Protein AF-A0A7Y9I7N9-F1 (afdb_monomer_lite)

Structure (mmCIF, N/CA/C/O backbone):
data_AF-A0A7Y9I7N9-F1
#
_entry.id   AF-A0A7Y9I7N9-F1
#
loop_
_atom_site.group_PDB
_atom_site.id
_atom_site.type_symbol
_atom_site.label_atom_id
_atom_site.label_alt_id
_atom_site.label_comp_id
_atom_site.label_asym_id
_atom_site.label_entity_id
_atom_site.label_seq_id
_atom_site.pdbx_PDB_ins_code
_atom_site.Cartn_x
_atom_site.Cartn_y
_atom_site.Cartn_z
_atom_site.occupancy
_atom_site.B_iso_or_equiv
_atom_site.auth_seq_id
_atom_site.auth_comp_id
_atom_site.auth_asym_id
_atom_site.auth_atom_id
_atom_site.pdbx_PDB_model_num
ATOM 1 N N . MET A 1 1 ? -0.854 -22.306 23.193 1.00 39.19 1 MET A N 1
ATOM 2 C CA . MET A 1 1 ? -1.409 -22.275 21.822 1.00 39.19 1 MET A CA 1
ATOM 3 C C . MET A 1 1 ? -1.571 -20.810 21.444 1.00 39.19 1 MET A C 1
ATOM 5 O O . MET A 1 1 ? -2.448 -20.155 21.986 1.00 39.19 1 MET A O 1
ATOM 9 N N . ASN A 1 2 ? -0.659 -20.267 20.633 1.00 46.44 2 ASN A N 1
ATOM 10 C CA . ASN A 1 2 ? -0.564 -18.829 20.343 1.00 46.44 2 ASN A CA 1
ATOM 11 C C . ASN A 1 2 ? -1.611 -18.459 19.282 1.00 46.44 2 ASN A C 1
ATOM 13 O O . ASN A 1 2 ? -1.330 -18.455 18.087 1.00 46.44 2 ASN A O 1
ATOM 17 N N . GLY A 1 3 ? -2.857 -18.299 19.721 1.00 47.12 3 GLY A N 1
ATOM 18 C CA . GLY A 1 3 ? -4.010 -18.138 18.845 1.00 47.12 3 GLY A CA 1
ATOM 19 C C . GLY A 1 3 ? -4.068 -16.757 18.200 1.00 47.12 3 GLY A C 1
ATOM 20 O O . GLY A 1 3 ? -4.283 -15.774 18.899 1.00 47.12 3 GLY A O 1
ATOM 21 N N . ALA A 1 4 ? -3.949 -16.750 16.869 1.00 67.75 4 ALA A N 1
ATOM 22 C CA . ALA A 1 4 ? -4.511 -15.781 15.921 1.00 67.75 4 ALA A CA 1
ATOM 23 C C . ALA A 1 4 ? -3.769 -14.466 15.608 1.00 67.75 4 ALA A C 1
ATOM 25 O O . ALA A 1 4 ? -4.380 -13.590 15.004 1.00 67.75 4 ALA A O 1
ATOM 26 N N . SER A 1 5 ? -2.467 -14.321 15.884 1.00 85.00 5 SER A N 1
ATOM 27 C CA . SER A 1 5 ? -1.726 -13.184 15.311 1.00 85.00 5 SER A CA 1
ATOM 28 C C . SER A 1 5 ? -1.622 -13.360 13.794 1.00 85.00 5 SER A C 1
ATOM 30 O O . SER A 1 5 ? -0.985 -14.308 13.327 1.00 85.00 5 SER A O 1
ATOM 32 N N . TYR A 1 6 ? -2.251 -12.475 13.026 1.00 91.75 6 TYR A N 1
ATOM 33 C CA . TYR A 1 6 ? -2.165 -12.482 11.571 1.00 91.75 6 TYR A CA 1
ATOM 34 C C . TYR A 1 6 ? -0.974 -11.634 11.132 1.00 91.75 6 TYR A C 1
ATOM 36 O O . TYR A 1 6 ? -0.871 -10.463 11.483 1.00 91.75 6 TYR A O 1
ATOM 44 N N . GLU A 1 7 ? -0.058 -12.215 10.364 1.00 93.75 7 GLU A N 1
ATOM 45 C CA . GLU A 1 7 ? 1.112 -11.510 9.849 1.00 93.75 7 GLU A CA 1
ATOM 46 C C . GLU A 1 7 ? 1.297 -11.817 8.365 1.00 93.75 7 GLU A C 1
ATOM 48 O O . GLU A 1 7 ? 1.510 -12.962 7.970 1.00 93.75 7 GLU A O 1
ATOM 53 N N . ALA A 1 8 ? 1.255 -10.771 7.547 1.00 93.62 8 ALA A N 1
ATOM 54 C CA . ALA A 1 8 ? 1.624 -10.817 6.147 1.00 93.62 8 ALA A CA 1
ATOM 55 C C . ALA A 1 8 ? 2.995 -10.164 5.962 1.00 93.62 8 ALA A C 1
ATOM 57 O O . ALA A 1 8 ? 3.257 -9.057 6.441 1.00 93.62 8 ALA A O 1
ATOM 58 N N . ARG A 1 9 ? 3.881 -10.850 5.240 1.00 93.62 9 ARG A N 1
ATOM 59 C CA . ARG A 1 9 ? 5.243 -10.389 4.955 1.00 93.62 9 ARG A CA 1
ATOM 60 C C . ARG A 1 9 ? 5.415 -10.075 3.485 1.00 93.62 9 ARG A C 1
ATOM 62 O O . ARG A 1 9 ? 4.759 -10.663 2.626 1.00 93.62 9 ARG A O 1
ATOM 69 N N . HIS A 1 10 ? 6.351 -9.180 3.205 1.00 90.81 10 HIS A N 1
ATOM 70 C CA . HIS A 1 10 ? 6.773 -8.937 1.839 1.00 90.81 10 HIS A CA 1
ATOM 71 C C . HIS A 1 10 ? 7.502 -10.149 1.252 1.00 90.81 10 HIS A C 1
ATOM 73 O O . HIS A 1 10 ? 8.381 -10.734 1.890 1.00 90.81 10 HIS A O 1
ATOM 79 N N . GLY A 1 11 ? 7.173 -10.476 0.008 1.00 89.25 11 GLY A N 1
ATOM 80 C CA . GLY A 1 11 ? 7.768 -11.560 -0.759 1.00 89.25 11 GLY A CA 1
ATOM 81 C C . GLY A 1 11 ? 7.671 -11.324 -2.264 1.00 89.25 11 GLY A C 1
ATOM 82 O O . GLY A 1 11 ? 7.178 -10.297 -2.741 1.00 89.25 11 GLY A O 1
ATOM 83 N N . ILE A 1 12 ? 8.158 -12.297 -3.031 1.00 87.25 12 ILE A N 1
ATOM 84 C CA . ILE A 1 12 ? 8.042 -12.272 -4.488 1.00 87.25 12 ILE A CA 1
ATOM 85 C C . ILE A 1 12 ? 6.596 -12.578 -4.874 1.00 87.25 12 ILE A C 1
ATOM 87 O O . ILE A 1 12 ? 6.035 -13.597 -4.481 1.00 87.25 12 ILE A O 1
ATOM 91 N N . THR A 1 13 ? 6.010 -11.710 -5.696 1.00 86.94 13 THR A N 1
ATOM 92 C CA . THR A 1 13 ? 4.702 -11.950 -6.314 1.00 86.94 13 THR A CA 1
ATOM 93 C C . THR A 1 13 ? 4.872 -12.333 -7.789 1.00 86.94 13 THR A C 1
ATOM 95 O O . THR A 1 13 ? 5.841 -11.893 -8.416 1.00 86.94 13 THR A O 1
ATOM 98 N N . PRO A 1 14 ? 3.928 -13.083 -8.394 1.00 87.38 14 PRO A N 1
ATOM 99 C CA . PRO A 1 14 ? 3.968 -13.402 -9.826 1.00 87.38 14 PRO A CA 1
ATOM 100 C C . PRO A 1 14 ? 4.033 -12.152 -10.710 1.00 87.38 14 PRO A C 1
ATOM 102 O O . PRO A 1 14 ? 4.759 -12.124 -11.700 1.00 87.38 14 PRO A O 1
ATOM 105 N N . LYS A 1 15 ? 3.341 -11.079 -10.300 1.00 84.94 15 LYS A N 1
ATOM 106 C CA . LYS A 1 15 ? 3.426 -9.763 -10.945 1.00 84.94 15 LYS A CA 1
ATOM 107 C C . LYS A 1 15 ? 4.863 -9.245 -10.964 1.00 84.94 15 LYS A C 1
ATOM 109 O O . LYS A 1 15 ? 5.306 -8.742 -11.992 1.00 84.94 15 LYS A O 1
ATOM 114 N N . ASN A 1 16 ? 5.594 -9.377 -9.854 1.00 86.75 16 ASN A N 1
ATOM 115 C CA . ASN A 1 16 ? 6.973 -8.908 -9.790 1.00 86.75 16 ASN A CA 1
ATOM 116 C C . ASN A 1 16 ? 7.889 -9.688 -10.727 1.00 86.75 16 ASN A C 1
ATOM 118 O O . ASN A 1 16 ? 8.668 -9.079 -11.455 1.00 86.75 16 ASN A O 1
ATOM 122 N N . VAL A 1 17 ? 7.750 -11.015 -10.750 1.00 89.75 17 VAL A N 1
ATOM 123 C CA . VAL A 1 17 ? 8.504 -11.876 -11.669 1.00 89.75 17 VAL A CA 1
ATOM 124 C C . VAL A 1 17 ? 8.213 -11.491 -13.116 1.00 89.75 17 VAL A C 1
ATOM 126 O O . VAL A 1 17 ? 9.144 -11.282 -13.887 1.00 89.75 17 VAL A O 1
ATOM 129 N N . LEU A 1 18 ? 6.937 -11.323 -13.470 1.00 91.38 18 LEU A N 1
ATOM 130 C CA . LEU A 1 18 ? 6.527 -10.961 -14.824 1.00 91.38 18 LEU A CA 1
ATOM 131 C C . LEU A 1 18 ? 7.137 -9.628 -15.274 1.00 91.38 18 LEU A C 1
ATOM 133 O O . LEU A 1 18 ? 7.692 -9.553 -16.366 1.00 91.38 18 LEU A O 1
ATOM 137 N N . VAL A 1 19 ? 7.077 -8.586 -14.438 1.00 87.94 19 VAL A N 1
ATOM 138 C CA . VAL A 1 19 ? 7.648 -7.272 -14.784 1.00 87.94 19 VAL A CA 1
ATOM 139 C C . VAL A 1 19 ? 9.167 -7.348 -14.944 1.00 87.94 19 VAL A C 1
ATOM 141 O O . VAL A 1 19 ? 9.702 -6.751 -15.875 1.00 87.94 19 VAL A O 1
ATOM 144 N N . ILE A 1 20 ? 9.862 -8.107 -14.090 1.00 90.88 20 ILE A N 1
ATOM 145 C CA . ILE A 1 20 ? 11.313 -8.308 -14.207 1.00 90.88 20 ILE A CA 1
ATOM 146 C C . ILE A 1 20 ? 11.649 -9.030 -15.516 1.00 90.88 20 ILE A C 1
ATOM 148 O O . ILE A 1 20 ? 12.516 -8.570 -16.254 1.00 90.88 20 ILE A O 1
ATOM 152 N N . VAL A 1 21 ? 10.944 -10.117 -15.841 1.00 94.44 21 VAL A N 1
ATOM 153 C CA . VAL A 1 21 ? 11.162 -10.883 -17.079 1.00 94.44 21 VAL A CA 1
ATOM 154 C C . VAL A 1 21 ? 10.912 -10.019 -18.316 1.00 94.44 21 VAL A C 1
ATOM 156 O O . VAL A 1 21 ? 11.744 -10.000 -19.221 1.00 94.44 21 VAL A O 1
ATOM 159 N N . ILE A 1 22 ? 9.812 -9.259 -18.342 1.00 93.69 22 ILE A N 1
ATOM 160 C CA . ILE A 1 22 ? 9.508 -8.331 -19.440 1.00 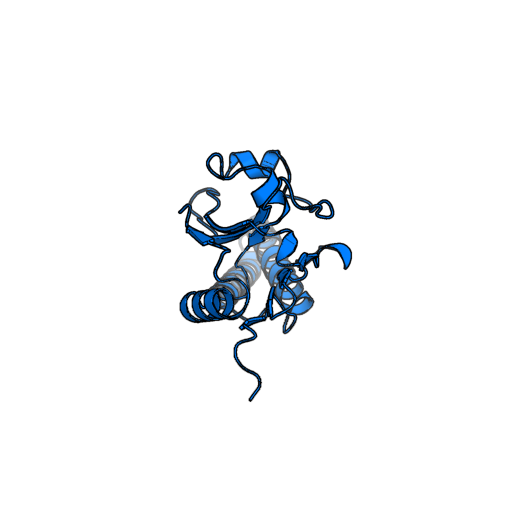93.69 22 ILE A CA 1
ATOM 161 C C . ILE A 1 22 ? 10.606 -7.269 -19.561 1.00 93.69 22 ILE A C 1
ATOM 163 O O . ILE A 1 22 ? 11.103 -7.027 -20.659 1.00 93.69 22 ILE A O 1
ATOM 167 N N . GLY A 1 23 ? 11.021 -6.664 -18.444 1.00 92.69 23 GLY A N 1
ATOM 168 C CA . GLY A 1 23 ? 12.085 -5.661 -18.426 1.00 92.69 23 GLY A CA 1
ATOM 169 C C . GLY A 1 23 ? 13.402 -6.199 -18.988 1.00 92.69 23 GLY A C 1
ATOM 170 O O . GLY A 1 23 ? 14.002 -5.563 -19.851 1.00 92.69 23 GLY A O 1
ATOM 171 N N . LEU A 1 24 ? 13.812 -7.400 -18.574 1.00 94.19 24 LEU A N 1
ATOM 172 C CA . LEU A 1 24 ? 15.003 -8.071 -19.106 1.00 94.19 24 LEU A CA 1
ATOM 173 C C . LEU A 1 24 ? 14.875 -8.377 -20.605 1.00 94.19 24 LEU A C 1
ATOM 175 O O . LEU A 1 24 ? 15.840 -8.193 -21.345 1.00 94.19 24 LEU A O 1
ATOM 179 N N . GLY A 1 25 ? 13.688 -8.780 -21.067 1.00 95.50 25 GLY A N 1
ATOM 180 C CA . GLY A 1 25 ? 13.409 -8.990 -22.489 1.00 95.50 25 GLY A CA 1
ATOM 181 C C . GLY A 1 25 ? 13.589 -7.718 -23.321 1.00 95.50 25 GLY A C 1
ATOM 182 O O . GLY A 1 25 ? 14.251 -7.749 -24.356 1.00 95.50 25 GLY A O 1
ATOM 183 N N . PHE A 1 26 ? 13.074 -6.579 -22.847 1.00 95.19 26 PHE A N 1
ATOM 184 C CA . PHE A 1 26 ? 13.268 -5.286 -23.515 1.00 95.19 26 PHE A CA 1
ATOM 185 C C . PHE A 1 26 ? 14.720 -4.806 -23.483 1.00 95.19 26 PHE A C 1
ATOM 187 O O . PHE A 1 26 ? 15.182 -4.214 -24.456 1.00 95.19 26 PHE A O 1
ATOM 194 N N . VAL A 1 27 ? 15.457 -5.078 -22.404 1.00 94.56 27 VAL A N 1
ATOM 195 C CA . VAL A 1 27 ? 16.895 -4.784 -22.343 1.00 94.56 27 VAL A CA 1
ATOM 196 C C . VAL A 1 27 ? 17.656 -5.623 -23.372 1.00 94.56 27 VAL A C 1
ATOM 198 O O . VAL A 1 27 ? 18.449 -5.067 -24.126 1.00 94.56 27 VAL A O 1
ATOM 201 N N . ALA A 1 28 ? 17.379 -6.926 -23.470 1.00 95.56 28 ALA A N 1
ATOM 202 C CA . ALA A 1 28 ? 18.000 -7.801 -24.466 1.00 95.56 28 ALA A CA 1
ATOM 203 C C . ALA A 1 28 ? 17.667 -7.369 -25.905 1.00 95.56 28 ALA A C 1
ATOM 205 O O . ALA A 1 28 ? 18.556 -7.307 -26.755 1.00 95.56 28 ALA A O 1
ATOM 206 N N . LEU A 1 29 ? 16.407 -7.000 -26.165 1.00 95.06 29 LEU A N 1
ATOM 207 C CA . LEU A 1 29 ? 15.984 -6.432 -27.446 1.00 95.06 29 LEU A CA 1
ATOM 208 C C . LEU A 1 29 ? 16.717 -5.120 -27.750 1.00 95.06 29 LEU A C 1
ATOM 210 O O . LEU A 1 29 ? 17.166 -4.914 -28.874 1.00 95.06 29 LEU A O 1
ATOM 214 N N . GLY A 1 30 ? 16.865 -4.248 -26.752 1.00 94.62 30 GLY A N 1
ATOM 215 C CA . GLY A 1 30 ? 17.619 -3.008 -26.879 1.00 94.62 30 GLY A CA 1
ATOM 216 C C . GLY A 1 30 ? 19.082 -3.263 -27.242 1.00 94.62 30 GLY A C 1
ATOM 217 O O . GLY A 1 30 ? 19.583 -2.654 -28.179 1.00 94.62 30 GLY A O 1
ATOM 218 N N . VAL A 1 31 ? 19.746 -4.215 -26.580 1.00 95.75 31 VAL A N 1
ATOM 219 C CA . VAL A 1 31 ? 21.129 -4.610 -26.909 1.00 95.75 31 VAL A CA 1
ATOM 220 C C . VAL A 1 31 ? 21.228 -5.136 -28.341 1.00 95.75 31 VAL A C 1
ATOM 222 O O . VAL A 1 31 ? 22.145 -4.771 -29.065 1.00 95.75 31 VAL A O 1
ATOM 225 N N . TRP A 1 32 ? 20.264 -5.938 -28.790 1.00 96.56 32 TRP A N 1
ATOM 226 C CA . TRP A 1 32 ? 20.230 -6.422 -30.171 1.00 96.56 32 TRP A CA 1
ATOM 227 C C . TRP A 1 32 ? 19.986 -5.305 -31.204 1.00 96.56 32 TRP A C 1
ATOM 229 O O . TRP A 1 32 ? 20.463 -5.381 -32.336 1.00 96.56 32 TRP A O 1
ATOM 239 N N . LEU A 1 33 ? 19.262 -4.249 -30.825 1.00 95.69 33 LEU A N 1
ATOM 240 C CA . LEU A 1 33 ? 18.987 -3.094 -31.683 1.00 95.69 33 LEU A CA 1
ATOM 241 C C . LEU A 1 33 ? 20.142 -2.090 -31.766 1.00 95.69 33 LEU A C 1
ATOM 243 O O . LEU A 1 33 ? 20.048 -1.176 -32.585 1.00 95.69 33 LEU A O 1
ATOM 247 N N . LEU A 1 34 ? 21.205 -2.232 -30.967 1.00 95.31 34 LEU A N 1
ATOM 248 C CA . LEU A 1 34 ? 22.255 -1.214 -30.842 1.00 95.31 34 LEU A CA 1
ATOM 249 C C . LEU A 1 34 ? 22.893 -0.856 -32.195 1.00 95.31 34 LEU A C 1
ATOM 251 O O . LEU A 1 34 ? 23.047 0.323 -32.504 1.00 95.31 34 LEU A O 1
ATOM 255 N N . ASP A 1 35 ? 23.157 -1.868 -33.026 1.00 94.19 35 ASP A N 1
ATOM 256 C CA . ASP A 1 35 ? 23.790 -1.704 -34.343 1.00 94.19 35 ASP A CA 1
ATOM 257 C C . ASP A 1 35 ? 22.820 -1.209 -35.429 1.00 94.19 35 ASP A C 1
ATOM 259 O O . ASP A 1 35 ? 23.243 -0.708 -36.469 1.00 94.19 35 ASP A O 1
ATOM 263 N N . ARG A 1 36 ? 21.504 -1.360 -35.219 1.00 95.25 36 ARG A N 1
ATOM 264 C CA . ARG A 1 36 ? 20.468 -1.031 -36.219 1.00 95.25 36 ARG A CA 1
ATOM 265 C C . ARG A 1 36 ? 19.832 0.328 -35.971 1.00 95.25 36 ARG A C 1
ATOM 267 O O . ARG A 1 36 ? 19.559 1.072 -36.907 1.00 95.25 36 ARG A O 1
ATOM 274 N N . ASN A 1 37 ? 19.531 0.620 -34.710 1.00 96.38 37 ASN A N 1
ATOM 275 C CA . ASN A 1 37 ? 18.913 1.862 -34.276 1.00 96.38 37 ASN A CA 1
ATOM 276 C C . ASN A 1 37 ? 19.358 2.186 -32.836 1.00 96.38 37 ASN A C 1
ATOM 278 O O . ASN A 1 37 ? 18.658 1.839 -31.875 1.00 96.38 37 ASN A O 1
ATOM 282 N N . PRO A 1 38 ? 20.506 2.868 -32.670 1.00 95.62 38 PRO A N 1
ATOM 283 C CA . PRO A 1 38 ? 21.104 3.096 -31.357 1.00 95.62 38 PRO A CA 1
ATOM 284 C C . PRO A 1 38 ? 20.232 3.971 -30.449 1.00 95.62 38 PRO A C 1
ATOM 286 O O . PRO A 1 38 ? 20.239 3.792 -29.235 1.00 95.62 38 PRO A O 1
ATOM 289 N N . ILE A 1 39 ? 19.432 4.885 -31.010 1.00 96.81 39 ILE A N 1
ATOM 290 C CA . ILE A 1 39 ? 18.560 5.767 -30.221 1.00 96.81 39 ILE A CA 1
ATOM 291 C C . ILE A 1 39 ? 17.464 4.949 -29.528 1.00 96.81 39 ILE A C 1
ATOM 293 O O . ILE A 1 39 ? 17.289 5.047 -28.313 1.00 96.81 39 ILE A O 1
ATOM 297 N N . VAL A 1 40 ? 16.751 4.107 -30.285 1.00 94.75 40 VAL A N 1
ATOM 298 C CA . VAL A 1 40 ? 15.690 3.243 -29.736 1.00 94.75 40 VAL A CA 1
ATOM 299 C C . VAL A 1 40 ? 16.274 2.212 -28.771 1.00 94.75 40 VAL A C 1
ATOM 301 O O . VAL A 1 40 ? 15.680 1.943 -27.724 1.00 94.75 40 VAL A O 1
ATOM 304 N N . ALA A 1 41 ? 17.450 1.672 -29.092 1.00 95.12 41 ALA A N 1
ATOM 305 C CA . ALA A 1 41 ? 18.179 0.748 -28.236 1.00 95.12 41 ALA A CA 1
ATOM 306 C C . ALA A 1 41 ? 18.500 1.363 -26.867 1.00 95.12 41 ALA A C 1
ATOM 308 O O . ALA A 1 41 ? 18.104 0.817 -25.836 1.00 95.12 41 ALA A O 1
ATOM 309 N N . ILE A 1 42 ? 19.149 2.531 -26.851 1.00 96.38 42 ILE A N 1
ATOM 310 C CA . ILE A 1 42 ? 19.528 3.235 -25.621 1.00 96.38 42 ILE A CA 1
ATOM 311 C C . ILE A 1 42 ? 18.283 3.618 -24.818 1.00 96.38 42 ILE A C 1
ATOM 313 O O . ILE A 1 42 ? 18.239 3.364 -23.616 1.00 96.38 42 ILE A O 1
ATOM 317 N N . ALA A 1 43 ? 17.249 4.166 -25.465 1.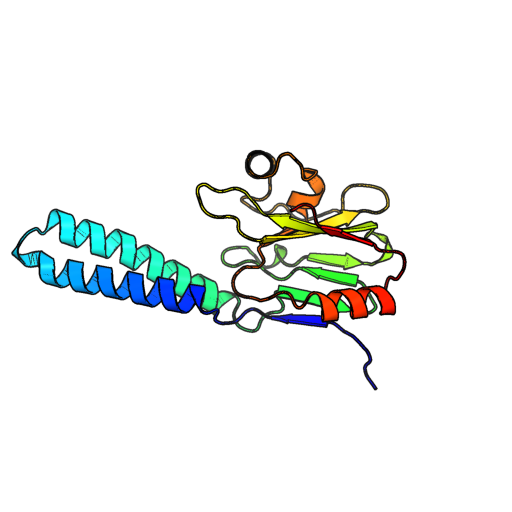00 95.44 43 ALA A N 1
ATOM 318 C CA . ALA A 1 43 ? 16.001 4.517 -24.790 1.00 95.44 43 ALA A CA 1
ATOM 319 C C . ALA A 1 43 ? 15.353 3.297 -24.114 1.00 95.44 43 ALA A C 1
ATOM 321 O O . ALA A 1 43 ? 14.937 3.380 -22.958 1.00 95.44 43 ALA A O 1
ATOM 322 N N . SER A 1 44 ? 15.327 2.151 -24.802 1.00 93.31 44 SER A N 1
ATOM 323 C CA . SER A 1 44 ? 14.768 0.906 -24.267 1.00 93.31 44 SER A CA 1
ATOM 324 C C . SER A 1 44 ? 15.588 0.377 -23.090 1.00 93.31 44 SER A C 1
ATOM 326 O O . SER A 1 44 ? 15.029 0.077 -22.037 1.00 93.31 44 SER A O 1
ATOM 328 N N . ILE A 1 45 ? 16.916 0.309 -23.229 1.00 94.44 45 ILE A N 1
ATOM 329 C CA . ILE A 1 45 ? 17.807 -0.177 -22.168 1.00 94.44 45 ILE A CA 1
ATOM 330 C C . ILE A 1 45 ? 17.694 0.710 -20.929 1.00 94.44 45 ILE A C 1
ATOM 332 O O . ILE A 1 45 ? 17.525 0.195 -19.826 1.00 94.44 45 ILE A O 1
ATOM 336 N N . LEU A 1 46 ? 17.758 2.033 -21.098 1.00 96.19 46 LEU A N 1
ATOM 337 C CA . LEU A 1 46 ? 17.698 2.961 -19.974 1.00 96.19 46 LEU A CA 1
ATOM 338 C C . LEU A 1 46 ? 16.342 2.899 -19.279 1.00 96.19 46 LEU A C 1
ATOM 340 O O . LEU A 1 46 ? 16.299 2.752 -18.062 1.00 96.19 46 LEU A O 1
ATOM 344 N N . PHE A 1 47 ? 15.242 2.964 -20.030 1.00 94.25 47 PHE A N 1
ATOM 345 C CA . PHE A 1 47 ? 13.908 2.969 -19.441 1.00 94.25 47 PHE A CA 1
ATOM 346 C C . PHE A 1 47 ? 13.582 1.632 -18.763 1.00 94.25 47 PHE A C 1
ATOM 348 O O . PHE A 1 47 ? 13.349 1.583 -17.554 1.00 94.25 47 PHE A O 1
ATOM 355 N N . PHE A 1 48 ? 13.622 0.525 -19.510 1.00 94.06 48 PHE A N 1
ATOM 356 C CA . PHE A 1 48 ? 13.236 -0.784 -18.979 1.00 94.06 48 PHE A CA 1
ATOM 357 C C . PHE A 1 48 ? 14.263 -1.336 -17.987 1.00 94.06 48 PHE A C 1
ATOM 359 O O . PHE A 1 48 ? 13.874 -1.935 -16.983 1.00 94.06 48 PHE A O 1
ATOM 366 N N . GLY A 1 49 ? 15.555 -1.081 -18.210 1.00 92.56 49 GLY A N 1
ATOM 367 C CA . GLY A 1 49 ? 16.619 -1.449 -17.280 1.00 92.56 49 GLY A CA 1
ATOM 368 C C . GLY A 1 49 ? 16.502 -0.706 -15.951 1.00 92.56 49 GLY A C 1
ATOM 369 O O . GLY A 1 49 ? 16.500 -1.346 -14.899 1.00 92.56 49 GLY A O 1
ATOM 370 N N . ALA A 1 50 ? 16.313 0.620 -15.968 1.00 93.19 50 ALA A N 1
ATOM 371 C CA . ALA A 1 50 ? 16.130 1.394 -14.738 1.00 93.19 50 ALA A CA 1
ATOM 372 C C . ALA A 1 50 ? 14.866 0.973 -13.973 1.00 93.19 50 ALA A C 1
ATOM 374 O O . ALA A 1 50 ? 14.905 0.844 -12.744 1.00 93.19 50 ALA A O 1
ATOM 375 N N . CYS A 1 51 ? 13.759 0.708 -14.676 1.00 90.94 51 CYS A N 1
ATOM 376 C CA . CYS A 1 51 ? 12.533 0.193 -14.066 1.00 90.94 51 CYS A CA 1
ATOM 377 C C . CYS A 1 51 ? 12.746 -1.180 -13.410 1.00 90.94 51 CYS A C 1
ATOM 379 O O . CYS A 1 51 ? 12.373 -1.360 -12.247 1.00 90.94 51 CYS A O 1
ATOM 381 N N . ALA A 1 52 ? 13.376 -2.129 -14.111 1.00 90.31 52 ALA A N 1
ATOM 382 C CA . ALA A 1 52 ? 13.653 -3.463 -13.582 1.00 90.31 52 ALA A CA 1
ATOM 383 C C . ALA A 1 52 ? 14.575 -3.405 -12.355 1.00 90.31 52 ALA A C 1
ATOM 385 O O . ALA A 1 52 ? 14.262 -3.998 -11.322 1.00 90.31 52 ALA A O 1
ATOM 386 N N . VAL A 1 53 ? 15.661 -2.628 -12.423 1.00 92.38 53 VAL A N 1
ATOM 387 C CA . VAL A 1 53 ? 16.600 -2.445 -11.305 1.00 92.38 53 VAL A CA 1
ATOM 388 C C . VAL A 1 53 ? 15.899 -1.828 -10.098 1.00 92.38 53 VAL A C 1
ATOM 390 O O . VAL A 1 53 ? 16.005 -2.353 -8.991 1.00 92.38 53 VAL A O 1
ATOM 393 N N . THR A 1 54 ? 15.124 -0.762 -10.300 1.00 90.06 54 THR A N 1
ATOM 394 C CA . THR A 1 54 ? 14.383 -0.095 -9.219 1.00 90.06 54 THR A CA 1
ATOM 395 C C . THR A 1 54 ? 13.400 -1.054 -8.548 1.00 90.06 54 THR A C 1
ATOM 397 O O . THR A 1 54 ? 13.262 -1.050 -7.325 1.00 90.06 54 THR A O 1
ATOM 400 N N . MET A 1 55 ? 12.741 -1.912 -9.326 1.00 88.62 55 MET A N 1
ATOM 401 C CA . MET A 1 55 ? 11.798 -2.906 -8.821 1.00 88.62 55 MET A CA 1
ATOM 402 C C . MET A 1 55 ? 12.472 -4.065 -8.072 1.00 88.62 55 MET A C 1
ATOM 404 O O . MET A 1 55 ? 11.954 -4.527 -7.052 1.00 88.62 55 MET A O 1
ATOM 408 N N . ILE A 1 56 ? 13.641 -4.514 -8.533 1.00 90.44 56 ILE A N 1
ATOM 409 C CA . ILE A 1 56 ? 14.461 -5.501 -7.817 1.00 90.44 56 ILE A CA 1
ATOM 410 C C . ILE A 1 56 ? 14.909 -4.914 -6.478 1.00 90.44 56 ILE A C 1
ATOM 412 O O . ILE A 1 56 ? 14.675 -5.516 -5.430 1.00 90.44 56 ILE A O 1
ATOM 416 N N . ILE A 1 57 ? 15.481 -3.707 -6.498 1.00 91.31 57 ILE A N 1
ATOM 417 C CA . ILE A 1 57 ? 15.951 -3.010 -5.297 1.00 91.31 57 ILE A CA 1
ATOM 418 C C . ILE A 1 57 ? 14.800 -2.809 -4.304 1.00 91.31 57 ILE A C 1
ATOM 420 O O . ILE A 1 57 ? 14.956 -3.098 -3.115 1.00 91.31 57 ILE A O 1
ATOM 424 N N . SER A 1 58 ? 13.632 -2.358 -4.773 1.00 87.88 58 SER A N 1
ATOM 425 C CA . SER A 1 58 ? 12.465 -2.143 -3.913 1.00 87.88 58 SER A CA 1
ATOM 426 C C . SER A 1 58 ? 12.013 -3.432 -3.231 1.00 87.88 58 SER A C 1
ATOM 428 O O . SER A 1 58 ? 11.791 -3.422 -2.021 1.00 87.88 58 SER A O 1
ATOM 430 N N . THR A 1 59 ? 11.963 -4.541 -3.975 1.00 87.62 59 THR A N 1
ATOM 431 C CA . THR A 1 59 ? 11.574 -5.864 -3.469 1.00 87.62 59 THR A CA 1
ATOM 432 C C . THR A 1 59 ? 12.568 -6.366 -2.424 1.00 87.62 59 THR A C 1
ATOM 434 O O . THR A 1 59 ? 12.164 -6.772 -1.336 1.00 87.62 59 THR A O 1
ATOM 437 N N . VAL A 1 60 ? 13.871 -6.286 -2.709 1.00 89.62 60 VAL A N 1
ATOM 438 C CA . VAL A 1 60 ? 14.931 -6.744 -1.797 1.00 89.62 60 VAL A CA 1
ATOM 439 C C . VAL A 1 60 ? 14.943 -5.934 -0.495 1.00 89.62 60 VAL A C 1
ATOM 441 O O . VAL A 1 60 ? 15.074 -6.506 0.584 1.00 89.62 60 VAL A O 1
ATOM 444 N N . MET A 1 61 ? 14.733 -4.615 -0.553 1.00 88.06 61 MET A N 1
ATOM 445 C CA . MET A 1 61 ? 14.760 -3.747 0.635 1.00 88.06 61 MET A CA 1
ATOM 446 C C . MET A 1 61 ? 13.696 -4.064 1.694 1.00 88.06 61 MET A C 1
ATOM 448 O O . MET A 1 61 ? 13.882 -3.737 2.879 1.00 88.06 61 MET A O 1
ATOM 452 N N . VAL A 1 62 ? 12.561 -4.626 1.278 1.00 89.75 62 VAL A N 1
ATOM 453 C CA . VAL A 1 62 ? 11.450 -4.977 2.174 1.00 89.75 62 VAL A CA 1
ATOM 454 C C . VAL A 1 62 ? 11.265 -6.482 2.328 1.00 89.75 62 VAL A C 1
ATOM 456 O O . VAL A 1 62 ? 10.456 -6.885 3.154 1.00 89.75 62 VAL A O 1
ATOM 459 N N . TRP A 1 63 ? 12.029 -7.307 1.608 1.00 90.50 63 TRP A N 1
ATOM 460 C CA . TRP A 1 63 ? 11.886 -8.762 1.617 1.00 90.50 63 TRP A CA 1
ATOM 461 C C . TRP A 1 63 ? 11.853 -9.332 3.037 1.00 90.50 63 TRP A C 1
ATOM 463 O O . TRP A 1 63 ? 12.725 -9.049 3.860 1.00 90.50 63 TRP A O 1
ATOM 473 N N . GLY A 1 64 ? 10.842 -10.158 3.321 1.00 87.38 64 GLY A N 1
ATOM 474 C CA . GLY A 1 64 ? 10.708 -10.882 4.584 1.00 87.38 64 GLY A CA 1
ATOM 475 C C . GLY A 1 64 ? 10.332 -10.005 5.778 1.00 87.38 64 GLY A C 1
ATOM 476 O O . GLY A 1 64 ? 10.109 -10.538 6.867 1.00 87.38 64 GLY A O 1
ATOM 477 N N . LYS A 1 65 ? 10.231 -8.683 5.590 1.00 90.19 65 LYS A N 1
ATOM 478 C CA . LYS A 1 65 ? 9.755 -7.748 6.610 1.00 90.19 65 LYS A CA 1
ATOM 479 C C . LYS A 1 65 ? 8.227 -7.801 6.687 1.00 90.19 65 LYS A C 1
ATOM 481 O O . LYS A 1 65 ? 7.582 -8.044 5.660 1.00 90.19 65 LYS A O 1
ATOM 486 N N . PRO A 1 66 ? 7.642 -7.577 7.875 1.00 91.81 66 PRO A N 1
ATOM 487 C CA . PRO A 1 66 ? 6.195 -7.510 8.019 1.00 91.81 66 PRO A CA 1
ATOM 488 C C . PRO A 1 66 ? 5.658 -6.352 7.177 1.00 91.81 66 PRO A C 1
ATOM 490 O O . PRO A 1 66 ? 6.136 -5.223 7.289 1.00 91.81 66 PRO A O 1
ATOM 493 N N . ALA A 1 67 ? 4.691 -6.660 6.318 1.00 93.00 67 ALA A N 1
ATOM 494 C CA . ALA A 1 67 ? 3.915 -5.694 5.551 1.00 93.00 67 ALA A CA 1
ATOM 495 C C . ALA A 1 67 ? 2.663 -5.273 6.331 1.00 93.00 67 ALA A C 1
ATOM 497 O O . ALA A 1 67 ? 2.294 -4.100 6.350 1.00 93.00 67 ALA A O 1
ATOM 498 N N . LEU A 1 68 ? 2.053 -6.238 7.017 1.00 95.19 68 LEU A N 1
ATOM 499 C CA . LEU A 1 68 ? 0.929 -6.055 7.917 1.00 95.19 68 LEU A CA 1
ATOM 500 C C . LEU A 1 68 ? 1.050 -7.077 9.040 1.00 95.19 68 LEU A C 1
ATOM 502 O O . LEU A 1 68 ? 1.227 -8.264 8.774 1.00 95.19 68 LEU A O 1
ATOM 506 N N . ARG A 1 69 ? 0.921 -6.637 10.285 1.00 95.06 69 ARG A N 1
ATOM 507 C CA . ARG A 1 69 ? 0.757 -7.535 11.425 1.00 95.06 69 ARG A CA 1
ATOM 508 C C . ARG A 1 69 ? -0.411 -7.064 12.273 1.00 95.06 69 ARG A C 1
ATOM 510 O O . ARG A 1 69 ? -0.533 -5.880 12.549 1.00 95.06 69 ARG A O 1
ATOM 517 N N . VAL A 1 70 ? -1.254 -8.002 12.659 1.00 95.31 70 VAL A N 1
ATOM 518 C CA . VAL A 1 70 ? -2.452 -7.811 13.463 1.00 95.31 70 VAL A CA 1
ATOM 519 C C . VAL A 1 70 ? -2.327 -8.748 14.651 1.00 95.31 70 VAL A C 1
ATOM 521 O O . VAL A 1 70 ? -2.262 -9.967 14.485 1.00 95.31 70 VAL A O 1
ATOM 524 N N . ASP A 1 71 ? -2.224 -8.180 15.844 1.00 94.19 71 ASP A N 1
ATOM 525 C CA . ASP A 1 71 ? -2.077 -8.936 17.082 1.00 94.19 71 ASP A CA 1
ATOM 526 C C . ASP A 1 71 ? -2.935 -8.346 18.204 1.00 94.19 71 ASP A C 1
ATOM 528 O O . ASP A 1 71 ? -3.733 -7.441 17.980 1.00 94.19 71 ASP A O 1
ATOM 532 N N . ALA A 1 72 ? -2.799 -8.878 19.419 1.00 92.88 72 ALA A N 1
ATOM 533 C CA . ALA A 1 72 ? -3.602 -8.460 20.564 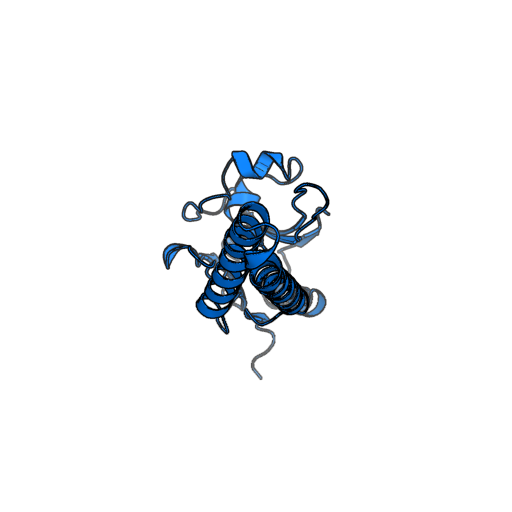1.00 92.88 72 ALA A CA 1
ATOM 534 C C . ALA A 1 72 ? -3.442 -6.974 20.937 1.00 92.88 72 ALA A C 1
ATOM 536 O O . ALA A 1 72 ? -4.326 -6.424 21.586 1.00 92.88 72 ALA A O 1
ATOM 537 N N . ASN A 1 73 ? -2.344 -6.318 20.545 1.00 93.50 73 ASN A N 1
ATOM 538 C CA . ASN A 1 73 ? -2.095 -4.924 20.909 1.00 93.50 73 ASN A CA 1
ATOM 539 C C . ASN A 1 73 ? -2.617 -3.944 19.852 1.00 93.50 73 ASN A C 1
ATOM 541 O O . ASN A 1 73 ? -2.954 -2.808 20.187 1.00 93.50 73 ASN A O 1
ATOM 545 N N . GLY A 1 74 ? -2.657 -4.352 18.583 1.00 94.06 74 GLY A N 1
ATOM 546 C CA . GLY A 1 74 ? -3.089 -3.479 17.500 1.00 94.06 74 GLY A CA 1
ATOM 547 C C . GLY A 1 74 ? -2.674 -3.953 16.114 1.00 94.06 74 GLY A C 1
ATOM 548 O O . GLY A 1 74 ? -2.450 -5.141 15.857 1.00 94.06 74 GLY A O 1
ATOM 549 N N . VAL A 1 75 ? -2.544 -2.977 15.219 1.00 96.12 75 VAL A N 1
ATOM 550 C CA . VAL A 1 75 ? -2.138 -3.166 13.828 1.00 96.12 75 VAL A CA 1
ATOM 551 C C . VAL A 1 75 ? -0.793 -2.492 13.583 1.00 96.12 75 VAL A C 1
ATOM 553 O O . VAL A 1 75 ? -0.625 -1.290 13.774 1.00 96.12 75 VAL A O 1
ATOM 556 N N . LEU A 1 76 ? 0.173 -3.264 13.099 1.00 95.38 76 LEU A N 1
ATOM 557 C CA . LEU A 1 76 ? 1.436 -2.776 12.568 1.00 95.38 76 LEU A CA 1
ATOM 558 C C . LEU A 1 76 ? 1.363 -2.730 11.040 1.00 95.38 76 LEU A C 1
ATOM 560 O O . LEU A 1 76 ? 1.346 -3.764 10.369 1.00 95.38 76 LEU A O 1
ATOM 564 N N . LEU A 1 77 ? 1.391 -1.521 10.495 1.00 93.31 77 LEU A N 1
ATOM 565 C CA . LEU A 1 77 ? 1.621 -1.253 9.084 1.00 93.31 77 LEU A CA 1
ATOM 566 C C . LEU A 1 77 ? 3.123 -1.227 8.811 1.00 93.31 77 LEU A C 1
ATOM 568 O O . LEU A 1 77 ? 3.875 -0.426 9.373 1.00 93.31 77 LEU A O 1
ATOM 572 N N . GLY A 1 78 ? 3.546 -2.119 7.924 1.00 89.94 78 GLY A N 1
ATOM 573 C CA . GLY A 1 78 ? 4.935 -2.341 7.569 1.00 89.94 78 GLY A CA 1
ATOM 574 C C . GLY A 1 78 ? 5.608 -1.173 6.858 1.00 89.94 78 GLY A C 1
ATOM 575 O O . GLY A 1 78 ? 4.981 -0.228 6.364 1.00 89.94 78 GLY A O 1
ATOM 576 N N . ARG A 1 79 ? 6.935 -1.280 6.784 1.00 87.12 79 ARG A N 1
ATOM 577 C CA . ARG A 1 79 ? 7.806 -0.304 6.128 1.00 87.12 79 ARG A CA 1
ATOM 578 C C . ARG A 1 79 ? 7.634 -0.345 4.610 1.00 87.12 79 ARG A C 1
ATOM 580 O O . ARG A 1 79 ? 7.684 -1.414 4.010 1.00 87.12 79 ARG A O 1
ATOM 587 N N . LEU A 1 80 ? 7.566 0.826 3.981 1.00 84.56 80 LEU A N 1
ATOM 588 C CA . LEU A 1 80 ? 7.544 0.950 2.523 1.00 84.56 80 LEU A CA 1
ATOM 589 C C . LEU A 1 80 ? 8.965 1.014 1.949 1.00 84.56 80 LEU A C 1
ATOM 591 O O . LEU A 1 80 ? 9.874 1.597 2.544 1.00 84.56 80 LEU A O 1
ATOM 595 N N . ALA A 1 81 ? 9.166 0.435 0.763 1.00 82.56 81 ALA A N 1
ATOM 596 C CA . ALA A 1 81 ? 10.426 0.580 0.040 1.00 82.56 81 ALA A CA 1
ATOM 597 C C . ALA A 1 81 ? 10.694 2.060 -0.285 1.00 82.56 81 ALA A C 1
ATOM 599 O O . ALA A 1 81 ? 9.760 2.832 -0.517 1.00 82.56 81 ALA A O 1
ATOM 600 N N . PHE A 1 82 ? 11.971 2.456 -0.276 1.00 83.44 82 PHE A N 1
ATOM 601 C CA . PHE A 1 82 ? 12.433 3.844 -0.458 1.00 83.44 82 PHE A CA 1
ATOM 602 C C . PHE A 1 82 ? 11.896 4.862 0.561 1.00 83.44 82 PHE A C 1
ATOM 604 O O . PHE A 1 82 ? 12.164 6.054 0.432 1.00 83.44 82 PHE A O 1
ATOM 611 N N . HIS A 1 83 ? 11.179 4.407 1.589 1.00 79.88 83 HIS A N 1
ATOM 612 C CA . HIS A 1 83 ? 10.782 5.234 2.715 1.00 79.88 83 HIS A CA 1
ATOM 613 C C . HIS A 1 83 ? 11.655 4.904 3.929 1.00 79.88 83 HIS A C 1
ATOM 615 O O . HIS A 1 83 ? 12.099 3.767 4.120 1.00 79.88 83 HIS A O 1
ATOM 621 N N . GLY A 1 84 ? 11.926 5.920 4.751 1.00 74.62 84 GLY A N 1
ATOM 622 C CA . GLY A 1 84 ? 12.739 5.770 5.955 1.00 74.62 84 GLY A CA 1
ATOM 623 C C . GLY A 1 84 ? 12.116 4.822 6.994 1.00 74.62 84 GLY A C 1
ATOM 624 O O . GLY A 1 84 ? 10.973 4.375 6.835 1.00 74.62 84 GLY A O 1
ATOM 625 N N . PRO A 1 85 ? 12.835 4.531 8.095 1.00 72.31 85 PRO A N 1
ATOM 626 C CA . PRO A 1 85 ? 12.336 3.700 9.198 1.00 72.31 85 PRO A CA 1
ATOM 627 C C . PRO A 1 85 ? 10.992 4.183 9.758 1.00 72.31 85 PRO A C 1
ATOM 629 O O . PRO A 1 85 ? 10.145 3.365 10.100 1.00 72.31 85 PRO A O 1
ATOM 632 N N . ALA A 1 86 ? 10.768 5.501 9.738 1.00 76.88 86 ALA A N 1
ATOM 633 C CA . ALA A 1 86 ? 9.528 6.151 10.152 1.00 76.88 86 ALA A CA 1
ATOM 634 C C . ALA A 1 86 ? 8.293 5.772 9.311 1.00 76.88 86 ALA A C 1
ATOM 636 O O . ALA A 1 86 ? 7.192 6.170 9.651 1.00 76.88 86 ALA A O 1
ATOM 637 N N . SER A 1 87 ? 8.436 5.019 8.215 1.00 82.81 87 SER A N 1
ATOM 638 C CA . SER A 1 87 ? 7.273 4.537 7.455 1.00 82.81 87 SER A CA 1
ATOM 639 C C . SER A 1 87 ? 6.601 3.301 8.040 1.00 82.81 87 SER A C 1
ATOM 641 O O . SER A 1 87 ? 5.516 2.942 7.588 1.00 82.81 87 SER A O 1
ATOM 643 N N . SER A 1 88 ? 7.207 2.656 9.037 1.00 89.12 88 SER A N 1
ATOM 644 C CA . SER A 1 88 ? 6.497 1.672 9.851 1.00 89.12 88 SER A CA 1
ATOM 645 C C . SER A 1 88 ? 5.594 2.408 10.837 1.00 89.12 88 SER A C 1
ATOM 647 O O . SER A 1 88 ? 6.048 3.342 11.493 1.00 89.12 88 SER A O 1
ATOM 649 N N . LEU A 1 89 ? 4.339 1.986 10.957 1.00 92.19 89 LEU A N 1
ATOM 650 C CA . LEU A 1 89 ? 3.370 2.611 11.852 1.00 92.19 89 LEU A CA 1
ATOM 651 C C . LEU A 1 89 ? 2.653 1.535 12.657 1.00 92.19 89 LEU A C 1
ATOM 653 O O . LEU A 1 89 ? 2.044 0.642 12.079 1.00 92.19 89 LEU A O 1
ATOM 657 N N . PHE A 1 90 ? 2.738 1.623 13.978 1.00 94.62 90 PHE A N 1
ATOM 658 C CA . PHE A 1 90 ? 1.941 0.807 14.883 1.00 94.62 90 PHE A CA 1
ATOM 659 C C . PHE A 1 90 ? 0.769 1.640 15.394 1.00 94.62 90 PHE A C 1
ATOM 661 O O . PHE A 1 90 ? 0.982 2.767 15.835 1.00 94.62 90 PHE A O 1
ATOM 668 N N . VAL A 1 91 ? -0.438 1.083 15.330 1.00 95.25 91 VAL A N 1
ATOM 669 C CA . VAL A 1 91 ? -1.669 1.720 15.801 1.00 95.25 91 VAL A CA 1
ATOM 670 C C . VAL A 1 91 ? -2.374 0.764 16.767 1.00 95.25 91 VAL A C 1
ATOM 672 O O . VAL A 1 91 ? -2.691 -0.361 16.365 1.00 95.25 91 VAL A O 1
ATOM 675 N N . PRO A 1 92 ? -2.614 1.162 18.028 1.00 95.88 92 PRO A N 1
ATOM 676 C CA . PRO A 1 92 ? -3.303 0.319 18.996 1.00 95.88 92 PRO A CA 1
ATOM 677 C C . PRO A 1 92 ? -4.802 0.213 18.686 1.00 95.88 92 PRO A C 1
ATOM 679 O O . PRO A 1 92 ? -5.399 1.127 18.116 1.00 95.88 92 PRO A O 1
ATOM 682 N N . TRP A 1 93 ? -5.445 -0.872 19.125 1.00 95.50 93 TRP A N 1
ATOM 683 C CA . TRP A 1 93 ? -6.884 -1.085 18.891 1.00 95.50 93 TRP A CA 1
ATOM 684 C C . TRP A 1 93 ? -7.783 0.032 19.428 1.00 95.50 93 TRP A C 1
ATOM 686 O O . TRP A 1 93 ? -8.817 0.321 18.832 1.00 95.50 93 TRP A O 1
ATOM 696 N N . SER A 1 94 ? -7.369 0.704 20.507 1.00 94.06 94 SER A N 1
ATOM 697 C CA . SER A 1 94 ? -8.097 1.833 21.099 1.00 94.06 94 SER A CA 1
ATOM 698 C C . SER A 1 94 ? -8.288 3.009 20.139 1.00 94.06 94 SER A C 1
ATOM 700 O O . SER A 1 94 ? -9.247 3.764 20.282 1.00 94.06 94 SER A O 1
ATOM 702 N N . GLU A 1 95 ? -7.387 3.170 19.168 1.00 94.94 95 GLU A N 1
ATOM 703 C CA . GLU A 1 95 ? -7.438 4.252 18.183 1.00 94.94 95 GLU A CA 1
ATOM 704 C C . GLU A 1 95 ? -8.185 3.852 16.910 1.00 94.94 95 GLU A C 1
ATOM 706 O O . GLU A 1 95 ? -8.635 4.727 16.177 1.00 94.94 95 GLU A O 1
ATOM 711 N N . ILE A 1 96 ? -8.354 2.556 16.642 1.00 96.50 96 ILE A N 1
ATOM 712 C CA . ILE A 1 96 ? -8.929 2.052 15.392 1.00 96.50 96 ILE A CA 1
ATOM 713 C C . ILE A 1 96 ? -10.452 1.944 15.530 1.00 96.50 96 ILE A C 1
ATOM 715 O O . ILE A 1 96 ? -10.980 1.344 16.472 1.00 96.50 96 ILE A O 1
ATOM 719 N N . GLY A 1 97 ? -11.163 2.542 14.576 1.00 95.44 97 GLY A N 1
ATOM 720 C CA . GLY A 1 97 ? -12.606 2.395 14.392 1.00 95.44 97 GLY A CA 1
ATOM 721 C C . GLY A 1 97 ? -12.943 1.391 13.291 1.00 95.44 97 GLY A C 1
ATOM 722 O O . GLY A 1 97 ? -13.831 0.559 13.462 1.00 95.44 97 GLY A O 1
ATOM 723 N N . ALA A 1 98 ? -12.202 1.423 12.180 1.00 96.19 98 ALA A N 1
ATOM 724 C CA . ALA A 1 98 ? -12.390 0.490 11.075 1.00 96.19 98 ALA A CA 1
ATOM 725 C C . ALA A 1 98 ? -11.080 0.192 10.337 1.00 96.19 98 ALA A C 1
ATOM 727 O O . ALA A 1 98 ? -10.188 1.036 10.228 1.00 96.19 98 ALA A O 1
ATOM 728 N N . VAL A 1 99 ? -10.990 -1.011 9.776 1.00 96.50 99 VAL A N 1
ATOM 729 C CA . VAL A 1 99 ? -9.997 -1.361 8.758 1.00 96.50 99 VAL A CA 1
ATOM 730 C C . VAL A 1 99 ? -10.661 -1.208 7.399 1.00 96.50 99 VAL A C 1
ATOM 732 O O . VAL A 1 99 ? -11.706 -1.802 7.149 1.00 96.50 99 VAL A O 1
ATOM 735 N N . VAL A 1 100 ? -10.061 -0.418 6.516 1.00 96.56 100 VAL A N 1
ATOM 736 C CA . VAL A 1 100 ? -10.655 -0.035 5.233 1.00 96.56 100 VAL A CA 1
ATOM 737 C C . VAL A 1 100 ? -9.844 -0.632 4.089 1.00 96.56 100 VAL A C 1
ATOM 739 O O . VAL A 1 100 ? -8.666 -0.327 3.930 1.00 96.56 100 VAL A O 1
ATOM 742 N N . LEU A 1 101 ? -10.464 -1.464 3.264 1.00 96.12 101 LEU A N 1
ATOM 743 C CA . LEU A 1 101 ? -9.911 -1.936 1.998 1.00 96.12 101 LEU A CA 1
ATOM 744 C C . LEU A 1 101 ? -10.426 -1.045 0.871 1.00 96.12 101 LEU A C 1
ATOM 746 O O . LEU A 1 101 ? -11.601 -0.703 0.851 1.00 96.12 101 LEU A O 1
ATOM 750 N N . PHE A 1 102 ? -9.560 -0.644 -0.054 1.00 94.50 102 PHE A N 1
ATOM 751 C CA . PHE A 1 102 ? -9.956 0.177 -1.203 1.00 94.50 102 PHE A CA 1
ATOM 752 C C . PHE A 1 102 ? -8.979 0.005 -2.366 1.00 94.50 102 PHE A C 1
ATOM 754 O O . PHE A 1 102 ? -7.858 -0.477 -2.177 1.00 94.50 102 PHE A O 1
ATOM 761 N N . ARG A 1 103 ? -9.357 0.424 -3.576 1.00 92.00 103 ARG A N 1
ATOM 762 C CA . ARG A 1 103 ? -8.464 0.451 -4.742 1.00 92.00 103 ARG A CA 1
ATOM 763 C C . ARG A 1 103 ? -8.233 1.861 -5.240 1.00 92.00 103 ARG A C 1
ATOM 765 O O . ARG A 1 103 ? -9.153 2.646 -5.471 1.00 92.00 103 ARG A O 1
ATOM 772 N N . GLN A 1 104 ? -6.965 2.149 -5.503 1.00 88.06 104 GLN A N 1
ATOM 773 C CA . GLN A 1 104 ? -6.581 3.398 -6.137 1.00 88.06 104 GLN A CA 1
ATOM 774 C C . GLN A 1 104 ? -6.755 3.312 -7.648 1.00 88.06 104 GLN A C 1
ATOM 776 O O . GLN A 1 104 ? -6.307 2.352 -8.264 1.00 88.06 104 GLN A O 1
ATOM 781 N N . HIS A 1 105 ? -7.379 4.315 -8.260 1.00 83.00 105 HIS A N 1
ATOM 782 C CA . HIS A 1 105 ? -7.575 4.352 -9.706 1.00 83.0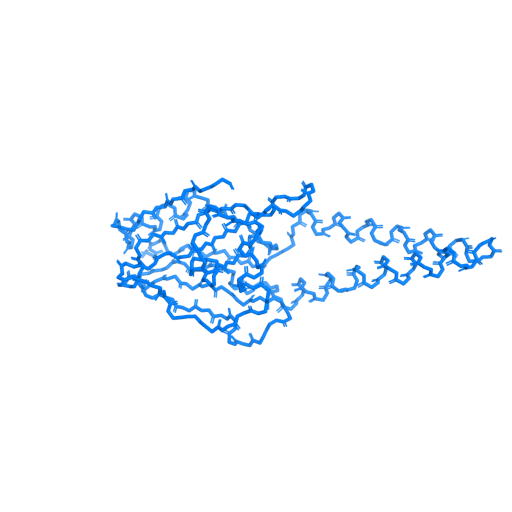0 105 HIS A CA 1
ATOM 783 C C . HIS A 1 105 ? -6.417 5.104 -10.369 1.00 83.00 105 HIS A C 1
ATOM 785 O O . HIS A 1 105 ? -6.389 6.331 -10.368 1.00 83.00 105 HIS A O 1
ATOM 791 N N . VAL A 1 106 ? -5.452 4.371 -10.936 1.00 80.19 106 VAL A N 1
ATOM 792 C CA . VAL A 1 106 ? -4.288 4.950 -11.630 1.00 80.19 106 VAL A CA 1
ATOM 793 C C . VAL A 1 106 ? -4.228 4.404 -13.058 1.00 80.19 106 VAL A C 1
ATOM 795 O O . VAL A 1 106 ? -3.664 3.339 -13.325 1.00 80.19 106 VAL A O 1
ATOM 798 N N . GLY A 1 107 ? -4.845 5.135 -13.990 1.00 80.62 107 GLY A N 1
ATOM 799 C CA . GLY A 1 107 ? -4.991 4.702 -15.382 1.00 80.62 107 GLY A CA 1
ATOM 800 C C . GLY A 1 107 ? -5.746 3.364 -15.478 1.00 80.62 107 GLY A C 1
ATOM 801 O O . GLY A 1 107 ? -6.804 3.229 -14.862 1.00 80.62 107 GLY A O 1
ATOM 802 N N . PRO A 1 108 ? -5.229 2.353 -16.207 1.00 77.75 108 PRO A N 1
ATOM 803 C CA . PRO A 1 108 ? -5.859 1.032 -16.275 1.00 77.75 108 PRO A CA 1
ATOM 804 C C . PRO A 1 108 ? -5.620 0.181 -15.015 1.00 77.75 108 PRO A C 1
ATOM 806 O O . PRO A 1 108 ? -6.239 -0.869 -14.853 1.00 77.75 108 PRO A O 1
ATOM 809 N N . SER A 1 109 ? -4.706 0.592 -14.129 1.00 76.50 109 SER A N 1
ATOM 810 C CA . SER A 1 109 ? -4.355 -0.169 -12.931 1.00 76.50 109 SER A CA 1
ATOM 811 C C . SER A 1 109 ? -5.235 0.219 -11.746 1.00 76.50 109 SER A C 1
ATOM 813 O O . SER A 1 109 ? -5.480 1.399 -11.499 1.00 76.50 109 SER A O 1
ATOM 815 N N . ARG A 1 110 ? -5.658 -0.790 -10.976 1.00 85.19 110 ARG A N 1
ATOM 816 C CA . ARG A 1 110 ? -6.427 -0.622 -9.733 1.00 85.19 110 ARG A CA 1
ATOM 817 C C . ARG A 1 110 ? -5.723 -1.281 -8.544 1.00 85.19 110 ARG A C 1
ATOM 819 O O . ARG A 1 110 ? -6.197 -2.314 -8.066 1.00 85.19 110 ARG A O 1
ATOM 826 N N . PRO A 1 111 ? -4.535 -0.796 -8.134 1.00 86.19 111 PRO A N 1
ATOM 827 C CA . PRO A 1 111 ? -3.810 -1.385 -7.017 1.00 86.19 111 PRO A CA 1
ATOM 828 C C . PRO A 1 111 ? -4.657 -1.355 -5.732 1.00 86.19 111 PRO A C 1
ATOM 830 O O . PRO A 1 111 ? -5.220 -0.306 -5.411 1.00 86.19 111 PRO A O 1
ATOM 833 N N . PRO A 1 112 ? -4.745 -2.481 -5.004 1.00 92.75 112 PRO A N 1
ATOM 834 C CA . PRO A 1 112 ? -5.456 -2.548 -3.736 1.00 92.75 112 PRO A CA 1
ATOM 835 C C . PRO A 1 112 ? -4.620 -1.968 -2.589 1.00 92.75 112 PRO A C 1
ATOM 837 O O . PRO A 1 112 ? -3.390 -2.065 -2.576 1.00 92.75 112 PRO A O 1
ATOM 840 N N . TYR A 1 113 ? -5.308 -1.372 -1.625 1.00 93.38 113 TYR A N 1
ATOM 841 C CA . TYR A 1 113 ? -4.771 -0.717 -0.440 1.00 93.38 113 TYR A CA 1
ATOM 842 C C . TYR A 1 113 ? -5.537 -1.174 0.801 1.00 93.38 113 TYR A C 1
ATOM 844 O O . TYR A 1 113 ? -6.708 -1.549 0.730 1.00 93.38 113 TYR A O 1
ATOM 852 N N . LEU A 1 114 ? -4.854 -1.110 1.940 1.00 95.12 114 LEU A N 1
ATOM 853 C CA . LEU A 1 114 ? -5.438 -1.252 3.266 1.00 95.12 114 LEU A CA 1
ATOM 854 C C . LEU A 1 114 ? -5.144 0.020 4.056 1.00 95.12 114 LEU A C 1
ATOM 856 O O . LEU A 1 114 ? -3.982 0.394 4.194 1.00 95.12 114 LEU A O 1
ATOM 860 N N . GLY A 1 115 ? -6.184 0.680 4.543 1.00 94.50 115 GLY A N 1
ATOM 861 C CA . GLY A 1 115 ? -6.141 1.849 5.411 1.00 94.50 115 GLY A CA 1
ATOM 862 C C . GLY A 1 115 ? -6.743 1.567 6.779 1.00 94.50 115 GLY A C 1
ATOM 863 O O . GLY A 1 115 ? -7.448 0.576 6.972 1.00 94.50 115 GLY A O 1
ATOM 864 N N . LEU A 1 116 ? -6.456 2.454 7.725 1.00 95.94 116 LEU A N 1
ATOM 865 C CA . LEU A 1 116 ? -7.068 2.457 9.048 1.00 95.94 116 LEU A CA 1
ATOM 866 C C . LEU A 1 116 ? -7.867 3.746 9.212 1.00 95.94 116 LEU A C 1
ATOM 868 O O . LEU A 1 116 ? -7.354 4.832 8.938 1.00 95.94 116 LEU A O 1
ATOM 872 N N . ASP A 1 117 ? -9.111 3.610 9.653 1.00 95.44 117 ASP A N 1
ATOM 873 C CA . ASP A 1 117 ? -9.942 4.728 10.076 1.00 95.44 117 ASP A CA 1
ATOM 874 C C . ASP A 1 117 ? -10.002 4.765 11.599 1.00 95.44 117 ASP A C 1
ATOM 876 O O . ASP A 1 117 ? -10.120 3.724 12.258 1.00 95.44 117 ASP A O 1
ATOM 880 N N . GLY A 1 118 ? -9.866 5.960 12.161 1.00 94.81 118 GLY A N 1
ATOM 881 C CA . GLY A 1 118 ? -9.737 6.125 13.598 1.00 94.81 118 GLY A CA 1
ATOM 882 C C . GLY A 1 118 ? -11.085 6.268 14.292 1.00 94.81 118 GLY A C 1
ATOM 883 O O . GLY A 1 118 ? -12.024 6.856 13.765 1.00 94.81 118 GLY A O 1
ATOM 884 N N . ARG A 1 119 ? -11.182 5.740 15.512 1.00 92.56 119 ARG A N 1
ATOM 885 C CA . ARG A 1 119 ? -12.431 5.683 16.285 1.00 92.56 119 ARG A CA 1
ATOM 886 C C . ARG A 1 119 ? -12.976 7.061 16.644 1.00 92.56 119 ARG A C 1
ATOM 888 O O . ARG A 1 119 ? -14.181 7.281 16.613 1.00 92.56 119 ARG A O 1
ATOM 895 N N . THR A 1 120 ? -12.085 7.973 17.017 1.00 89.88 120 THR A N 1
ATOM 896 C CA . THR A 1 120 ? -12.424 9.324 17.488 1.00 89.88 120 THR A CA 1
ATOM 897 C C . THR A 1 120 ? -11.939 10.415 16.536 1.00 89.88 120 THR A C 1
ATOM 899 O O . THR A 1 120 ? -11.945 11.589 16.899 1.00 89.88 120 THR A O 1
ATOM 902 N N . GLY A 1 121 ? -11.493 10.045 15.332 1.00 88.19 121 GLY A N 1
ATOM 903 C CA . GLY A 1 121 ? -10.928 10.963 14.345 1.00 88.19 121 GLY A CA 1
ATOM 904 C C . GLY A 1 121 ? -9.636 10.442 13.706 1.00 88.19 121 GLY A C 1
ATOM 905 O O . GLY A 1 121 ? -9.309 9.267 13.850 1.00 88.19 121 GLY A O 1
ATOM 906 N N . PRO A 1 122 ? -8.892 11.302 12.989 1.00 90.50 122 PRO A N 1
ATOM 907 C CA . PRO A 1 122 ? -7.673 10.915 12.282 1.00 90.50 122 PRO A CA 1
ATOM 908 C C . PRO A 1 122 ? -6.609 10.300 13.201 1.00 90.50 122 PRO A C 1
ATOM 910 O O . PRO A 1 122 ? -6.263 10.878 14.231 1.00 90.50 122 PRO A O 1
ATOM 913 N N . ILE A 1 123 ? -6.036 9.168 12.787 1.00 91.44 123 ILE A N 1
ATOM 914 C CA . ILE A 1 123 ? -4.887 8.553 13.466 1.00 91.44 123 ILE A CA 1
ATOM 915 C C . ILE A 1 123 ? -3.626 9.351 13.122 1.00 91.44 123 ILE A C 1
ATOM 917 O O . ILE A 1 123 ? -3.368 9.667 11.956 1.00 91.44 123 ILE A O 1
ATOM 921 N N . ALA A 1 124 ? -2.818 9.664 14.134 1.00 86.81 124 ALA A N 1
ATOM 922 C CA . ALA A 1 124 ? -1.550 10.348 13.934 1.00 86.81 124 ALA A CA 1
ATOM 923 C C . ALA A 1 124 ? -0.563 9.423 13.204 1.00 86.81 124 ALA A C 1
ATOM 925 O O . ALA A 1 124 ? -0.103 8.420 13.745 1.00 86.81 124 ALA A O 1
ATOM 926 N N . ALA A 1 125 ? -0.216 9.775 11.967 1.00 84.44 125 ALA A N 1
ATOM 927 C CA . ALA A 1 125 ? 0.756 9.047 11.165 1.00 84.44 125 ALA A CA 1
ATOM 928 C C . ALA A 1 125 ? 1.876 9.980 10.687 1.00 84.44 125 ALA A C 1
ATOM 930 O O . ALA A 1 125 ? 1.617 11.137 10.342 1.00 84.44 125 ALA A O 1
ATOM 931 N N . PRO A 1 126 ? 3.127 9.492 10.627 1.00 81.56 126 PRO A N 1
ATOM 932 C CA . PRO A 1 126 ? 4.209 10.246 10.020 1.00 81.56 126 PRO A CA 1
ATOM 933 C C . PRO A 1 126 ? 3.892 10.506 8.539 1.00 81.56 126 PRO A C 1
ATOM 935 O O . PRO A 1 126 ? 3.344 9.629 7.863 1.00 81.56 126 PRO A O 1
ATOM 938 N N . PRO A 1 127 ? 4.244 11.688 8.006 1.00 79.38 127 PRO A N 1
ATOM 939 C CA . PRO A 1 127 ? 3.943 12.024 6.625 1.00 79.38 127 PRO A CA 1
ATOM 940 C C . PRO A 1 127 ? 4.674 11.073 5.674 1.00 79.38 127 PRO A C 1
ATOM 942 O O . PRO A 1 127 ? 5.894 10.905 5.739 1.00 79.38 127 PRO A O 1
ATOM 945 N N . LEU A 1 128 ? 3.921 10.470 4.756 1.00 80.31 128 LEU A N 1
ATOM 946 C CA . LEU A 1 128 ? 4.453 9.592 3.720 1.00 80.31 128 LEU A CA 1
ATOM 947 C C . LEU A 1 128 ? 4.363 10.264 2.357 1.00 80.31 128 LEU A C 1
ATOM 949 O O . LEU A 1 128 ? 3.316 10.771 1.943 1.00 80.31 128 LEU A O 1
ATOM 953 N N . ARG A 1 129 ? 5.482 10.253 1.630 1.00 77.50 129 ARG A N 1
ATOM 954 C CA . ARG A 1 129 ? 5.545 10.821 0.286 1.00 77.50 129 ARG A CA 1
ATOM 955 C C . ARG A 1 129 ? 4.592 10.050 -0.628 1.00 77.50 129 ARG A C 1
ATOM 957 O O . ARG A 1 129 ? 4.688 8.837 -0.748 1.00 77.50 129 ARG A O 1
ATOM 964 N N . GLY A 1 130 ? 3.695 10.769 -1.299 1.00 74.38 130 GLY A N 1
ATOM 965 C CA . GLY A 1 130 ? 2.714 10.164 -2.204 1.00 74.38 130 GLY A CA 1
ATOM 966 C C . GLY A 1 130 ? 1.428 9.665 -1.535 1.00 74.38 130 GLY A C 1
ATOM 967 O O . GLY A 1 130 ? 0.614 9.072 -2.227 1.00 74.38 130 GLY A O 1
ATOM 968 N N . PHE A 1 131 ? 1.219 9.941 -0.240 1.00 73.56 131 PHE A N 1
ATOM 969 C CA . PHE A 1 131 ? -0.007 9.603 0.509 1.00 73.56 131 PHE A CA 1
ATOM 970 C C . PHE A 1 131 ? -0.737 10.854 1.045 1.00 73.56 131 PHE A C 1
ATOM 972 O O . PHE A 1 131 ? -1.502 10.781 2.000 1.00 73.56 131 PHE A O 1
ATOM 979 N N . GLY A 1 132 ? -0.469 12.023 0.451 1.00 71.06 132 GLY A N 1
ATOM 980 C CA . GLY A 1 132 ? -1.082 13.307 0.817 1.00 71.06 132 GLY A CA 1
ATOM 981 C C . GLY A 1 132 ? -2.310 13.675 -0.035 1.00 71.06 132 GLY A C 1
ATOM 982 O O . GLY A 1 132 ? -2.806 12.841 -0.790 1.00 71.06 132 GLY A O 1
ATOM 983 N N . PRO A 1 133 ? -2.765 14.944 -0.003 1.00 71.88 133 PRO A N 1
ATOM 984 C CA . PRO A 1 133 ? -3.970 15.403 -0.711 1.00 71.88 133 PRO A CA 1
ATOM 985 C C . PRO A 1 133 ? -3.987 15.087 -2.213 1.00 71.88 133 PRO A C 1
ATOM 987 O O . PRO A 1 133 ? -5.028 14.760 -2.771 1.00 71.88 133 PRO A O 1
ATOM 990 N N . ALA A 1 134 ? -2.823 15.111 -2.869 1.00 77.00 134 ALA A N 1
ATOM 991 C CA . ALA A 1 134 ? -2.703 14.738 -4.278 1.00 77.00 134 ALA A CA 1
ATOM 992 C C . ALA A 1 134 ? -3.066 13.263 -4.544 1.00 77.00 134 ALA A C 1
ATOM 994 O O . ALA A 1 134 ? -3.589 12.941 -5.605 1.00 77.00 134 ALA A O 1
ATOM 995 N N . ALA A 1 135 ? -2.822 12.362 -3.586 1.00 78.94 135 ALA A N 1
ATOM 996 C CA . ALA A 1 135 ? -3.195 10.955 -3.701 1.00 78.94 135 ALA A CA 1
ATOM 997 C C . ALA A 1 135 ? -4.713 10.753 -3.592 1.00 78.94 135 ALA A C 1
ATOM 999 O O . ALA A 1 135 ? -5.257 9.884 -4.274 1.00 78.94 135 ALA A O 1
ATOM 1000 N N . ALA A 1 136 ? -5.391 11.598 -2.803 1.00 82.00 136 ALA A N 1
ATOM 1001 C CA . ALA A 1 136 ? -6.845 11.579 -2.641 1.00 82.00 136 ALA A CA 1
ATOM 1002 C C . ALA A 1 136 ? -7.596 11.815 -3.957 1.00 82.00 136 ALA A C 1
ATOM 1004 O O . ALA A 1 136 ? -8.690 11.291 -4.141 1.00 82.00 136 ALA A O 1
ATOM 1005 N N . HIS A 1 137 ? -6.979 12.507 -4.920 1.00 84.31 137 HIS A N 1
ATOM 1006 C CA . HIS A 1 137 ? -7.545 12.673 -6.259 1.00 84.31 137 HIS A CA 1
ATOM 1007 C C . HIS A 1 137 ? -7.829 11.335 -6.966 1.00 84.31 137 HIS A C 1
ATOM 1009 O O . HIS A 1 137 ? -8.794 11.222 -7.716 1.00 84.31 137 HIS A O 1
ATOM 1015 N N . PHE A 1 138 ? -7.026 10.302 -6.701 1.00 83.38 138 PHE A N 1
ATOM 1016 C CA . PHE A 1 138 ? -7.175 8.980 -7.321 1.00 83.38 138 PHE A CA 1
ATOM 1017 C C . PHE A 1 138 ? -8.124 8.042 -6.553 1.00 83.38 138 PHE A C 1
ATOM 1019 O O . PHE A 1 138 ? -8.371 6.918 -6.999 1.00 83.38 138 PHE A O 1
ATOM 1026 N N . VAL A 1 139 ? -8.631 8.485 -5.397 1.00 88.12 139 VAL A N 1
ATOM 1027 C CA . VAL A 1 139 ? -9.550 7.761 -4.498 1.00 88.12 139 VAL A CA 1
ATOM 1028 C C . VAL A 1 139 ? -10.503 8.746 -3.805 1.00 88.12 139 VAL A C 1
ATOM 1030 O O . VAL A 1 139 ? -10.499 8.860 -2.582 1.00 88.12 139 VAL A O 1
ATOM 1033 N N . PRO A 1 140 ? -11.349 9.474 -4.559 1.00 85.62 140 PRO A N 1
ATOM 1034 C CA . PRO A 1 140 ? -12.178 10.545 -3.995 1.00 85.62 140 PRO A CA 1
ATOM 1035 C C . PRO A 1 140 ? -13.232 10.049 -2.992 1.00 85.62 140 PRO A C 1
ATOM 1037 O O . PRO A 1 140 ? -13.771 10.840 -2.227 1.00 85.62 140 PRO A O 1
ATOM 1040 N N . HIS A 1 141 ? -13.530 8.748 -2.997 1.00 88.50 141 HIS A N 1
ATOM 1041 C CA . HIS A 1 141 ? -14.474 8.104 -2.084 1.00 88.50 141 HIS A CA 1
ATOM 1042 C C . HIS A 1 141 ? -13.840 7.686 -0.745 1.00 88.50 141 HIS A C 1
ATOM 1044 O O . HIS A 1 141 ? -14.564 7.284 0.162 1.00 88.50 141 HIS A O 1
ATOM 1050 N N . VAL A 1 142 ? -12.509 7.758 -0.611 1.00 91.31 142 VAL A N 1
ATOM 1051 C CA . VAL A 1 142 ? -11.797 7.417 0.627 1.00 91.31 142 VAL A CA 1
ATOM 1052 C C . VAL A 1 142 ? -11.426 8.708 1.355 1.00 91.31 142 VAL A C 1
ATOM 1054 O O . VAL A 1 142 ? -10.801 9.584 0.751 1.00 91.31 142 VAL A O 1
ATOM 1057 N N . PRO A 1 143 ? -11.757 8.851 2.650 1.00 90.75 143 PRO A N 1
ATOM 1058 C CA . PRO A 1 143 ? -11.382 10.039 3.401 1.00 90.75 143 PRO A CA 1
ATOM 1059 C C . PRO A 1 143 ? -9.858 10.270 3.406 1.00 90.75 143 PRO A C 1
ATOM 1061 O O . PRO A 1 143 ? -9.095 9.315 3.588 1.00 90.75 143 PRO A O 1
ATOM 1064 N N . PRO A 1 144 ? -9.373 11.521 3.274 1.00 89.25 144 PRO A N 1
ATOM 1065 C CA . PRO A 1 144 ? -7.938 11.808 3.185 1.00 89.25 144 PRO A CA 1
ATOM 1066 C C . PRO A 1 144 ? -7.103 11.288 4.362 1.00 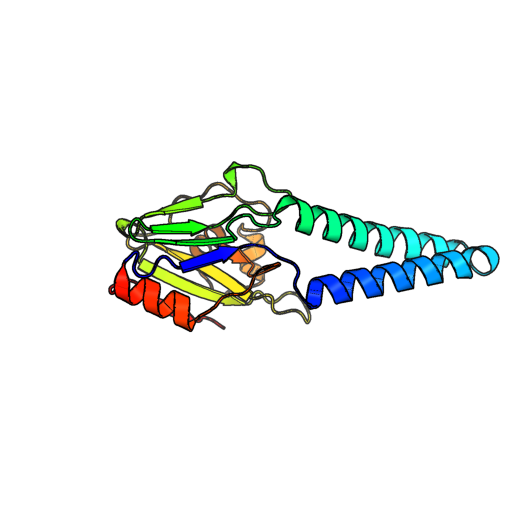89.25 144 PRO A C 1
ATOM 1068 O O . PRO A 1 144 ? -5.951 10.896 4.176 1.00 89.25 144 PRO A O 1
ATOM 1071 N N . TRP A 1 145 ? -7.672 11.252 5.570 1.00 89.75 145 TRP A N 1
ATOM 1072 C CA . TRP A 1 145 ? -6.982 10.724 6.748 1.00 89.75 145 TRP A CA 1
ATOM 1073 C C . TRP A 1 145 ? -6.795 9.203 6.695 1.00 89.75 145 TRP A C 1
ATOM 1075 O O . TRP A 1 145 ? -5.745 8.721 7.106 1.00 89.75 145 TRP A O 1
ATOM 1085 N N . VAL A 1 146 ? -7.731 8.450 6.109 1.00 92.31 146 VAL A N 1
ATOM 1086 C CA . VAL A 1 146 ? -7.572 7.000 5.893 1.00 92.31 146 VAL A CA 1
ATOM 1087 C C . VAL A 1 146 ? -6.442 6.732 4.896 1.00 92.31 146 VAL A C 1
ATOM 1089 O O . VAL A 1 146 ? -5.642 5.817 5.086 1.00 92.31 146 VAL A O 1
ATOM 1092 N N . ILE A 1 147 ? -6.318 7.567 3.859 1.00 90.38 147 ILE A N 1
ATOM 1093 C CA . ILE A 1 147 ? -5.240 7.466 2.862 1.00 90.38 147 ILE A CA 1
ATOM 1094 C C . ILE A 1 147 ? -3.871 7.690 3.514 1.00 90.38 147 ILE A C 1
ATOM 1096 O O . ILE A 1 147 ? -2.933 6.939 3.232 1.00 90.38 147 ILE A O 1
ATOM 1100 N N . ALA A 1 148 ? -3.754 8.672 4.412 1.00 89.00 148 ALA A N 1
ATOM 1101 C CA . ALA A 1 148 ? -2.513 8.949 5.138 1.00 89.00 148 ALA A CA 1
ATOM 1102 C C . ALA A 1 148 ? -2.048 7.751 5.992 1.00 89.00 148 ALA A C 1
ATOM 1104 O O . ALA A 1 148 ? -0.848 7.526 6.166 1.00 89.00 148 ALA A O 1
ATOM 1105 N N . VAL A 1 149 ? -2.999 6.939 6.459 1.00 92.00 149 VAL A N 1
ATOM 1106 C CA . VAL A 1 149 ? -2.787 5.750 7.295 1.00 92.00 149 VAL A CA 1
ATOM 1107 C C . VAL A 1 149 ? -3.012 4.471 6.473 1.00 92.00 149 VAL A C 1
ATOM 1109 O O . VAL A 1 149 ? -3.506 3.464 6.975 1.00 92.00 149 VAL A O 1
ATOM 1112 N N . SER A 1 150 ? -2.656 4.493 5.183 1.00 92.00 150 SER A N 1
ATOM 1113 C CA . SER A 1 150 ? -2.830 3.349 4.280 1.00 92.00 150 SER A CA 1
ATOM 1114 C C . SER A 1 150 ? -1.525 2.758 3.763 1.00 92.00 150 SER A C 1
ATOM 1116 O O . SER A 1 150 ? -0.484 3.418 3.698 1.00 92.00 150 SER A O 1
ATOM 1118 N N . ARG A 1 151 ? -1.562 1.481 3.380 1.00 91.81 151 ARG A N 1
ATOM 1119 C CA . ARG A 1 151 ? -0.469 0.788 2.698 1.00 91.81 151 ARG A CA 1
ATOM 1120 C C . ARG A 1 151 ? -0.975 0.109 1.428 1.00 91.81 151 ARG A C 1
ATOM 1122 O O . ARG A 1 151 ? -2.008 -0.559 1.472 1.00 91.81 151 ARG A O 1
ATOM 1129 N N . PRO A 1 152 ? -0.237 0.220 0.309 1.00 91.06 152 PRO A N 1
ATOM 1130 C CA . PRO A 1 152 ? -0.500 -0.599 -0.859 1.00 91.06 152 PRO A CA 1
ATOM 1131 C C . PRO A 1 152 ? -0.284 -2.071 -0.515 1.00 91.06 152 PRO A C 1
ATOM 1133 O O . PRO A 1 152 ? 0.728 -2.452 0.087 1.00 91.06 152 PRO A O 1
ATOM 1136 N N . ILE A 1 153 ? -1.193 -2.912 -0.988 1.00 91.31 153 ILE A N 1
ATOM 1137 C CA . ILE A 1 153 ? -1.043 -4.365 -0.973 1.00 91.31 153 ILE A CA 1
ATOM 1138 C C . ILE A 1 153 ? -0.183 -4.737 -2.191 1.00 91.31 153 ILE A C 1
ATOM 1140 O O . ILE A 1 153 ? -0.660 -5.199 -3.226 1.00 91.31 153 ILE A O 1
ATOM 1144 N N . SER A 1 154 ? 1.112 -4.413 -2.099 1.00 86.69 154 SER A N 1
ATOM 1145 C CA . SER A 1 154 ? 2.104 -4.584 -3.164 1.00 86.69 154 SER A CA 1
ATOM 1146 C C . SER A 1 154 ? 3.344 -5.297 -2.642 1.00 86.69 154 SER A C 1
ATOM 1148 O O . SER A 1 154 ? 3.940 -4.892 -1.643 1.00 86.69 154 SER A O 1
ATOM 1150 N N . GLY A 1 155 ? 3.743 -6.372 -3.322 1.00 85.81 155 GLY A N 1
ATOM 1151 C CA . GLY A 1 155 ? 4.827 -7.236 -2.856 1.00 85.81 155 GLY A CA 1
ATOM 1152 C C . GLY A 1 155 ? 4.444 -8.089 -1.644 1.00 85.81 155 GLY A C 1
ATOM 1153 O O . GLY A 1 155 ? 5.332 -8.603 -0.983 1.00 85.81 155 GLY A O 1
ATOM 1154 N N . TRP A 1 156 ? 3.156 -8.208 -1.325 1.00 91.88 156 TRP A N 1
ATOM 1155 C CA . TRP A 1 156 ? 2.588 -9.118 -0.329 1.00 91.88 156 TRP A CA 1
ATOM 1156 C C . TRP A 1 156 ? 1.136 -9.425 -0.715 1.00 91.88 156 TRP A C 1
ATOM 1158 O O . TRP A 1 156 ? 0.596 -8.805 -1.634 1.00 91.88 156 TRP A O 1
ATOM 1168 N N . THR A 1 157 ? 0.519 -10.401 -0.052 1.00 91.19 157 THR A N 1
ATOM 1169 C CA . THR A 1 157 ? -0.872 -10.799 -0.310 1.00 91.19 157 THR A CA 1
ATOM 1170 C C . THR A 1 157 ? -1.688 -10.691 0.968 1.00 91.19 157 THR A C 1
ATOM 1172 O O . THR A 1 157 ? -1.184 -10.980 2.052 1.00 91.19 157 THR A O 1
ATOM 1175 N N . LEU A 1 158 ? -2.929 -10.229 0.835 1.00 92.56 158 LEU A N 1
ATOM 1176 C CA . LEU A 1 158 ? -3.866 -10.139 1.944 1.00 92.56 158 LEU A CA 1
ATOM 1177 C C . LEU A 1 158 ? -4.705 -11.420 1.996 1.00 92.56 158 LEU A C 1
ATOM 1179 O O . LEU A 1 158 ? -5.499 -11.671 1.090 1.00 92.56 158 LEU A O 1
ATOM 1183 N N . ASP A 1 159 ? -4.558 -12.199 3.063 1.00 93.56 159 ASP A N 1
ATOM 1184 C CA . ASP A 1 159 ? -5.479 -13.284 3.398 1.00 93.56 159 ASP A CA 1
ATOM 1185 C C . ASP A 1 159 ? -6.652 -12.692 4.190 1.00 93.56 159 ASP A C 1
ATOM 1187 O O . ASP A 1 159 ? -6.570 -12.458 5.398 1.00 93.56 159 ASP A O 1
ATOM 1191 N N . ARG A 1 160 ? -7.735 -12.376 3.473 1.00 93.00 160 ARG A N 1
ATOM 1192 C CA . ARG A 1 160 ? -8.932 -11.755 4.053 1.00 93.00 160 ARG A CA 1
ATOM 1193 C C . ARG A 1 160 ? -9.585 -12.642 5.128 1.00 93.00 160 ARG A C 1
ATOM 1195 O O . ARG A 1 160 ? -9.809 -12.117 6.215 1.00 93.00 160 ARG A O 1
ATOM 1202 N N . PRO A 1 161 ? -9.807 -13.956 4.921 1.00 93.75 161 PRO A N 1
ATOM 1203 C CA . PRO A 1 161 ? -10.295 -14.839 5.985 1.00 93.75 161 PRO A CA 1
ATOM 1204 C C . PRO A 1 161 ? -9.401 -14.888 7.232 1.00 93.75 161 PRO A C 1
ATOM 1206 O O . PRO A 1 161 ? -9.897 -15.024 8.351 1.00 93.75 161 PRO A O 1
ATOM 1209 N N . ALA A 1 162 ? -8.075 -14.825 7.083 1.00 92.62 162 ALA A N 1
ATOM 1210 C CA . ALA A 1 162 ? -7.175 -14.755 8.233 1.00 92.62 162 ALA A CA 1
ATOM 1211 C C . ALA A 1 162 ? -7.261 -13.405 8.958 1.00 92.62 162 ALA A C 1
ATOM 1213 O O . ALA A 1 162 ? -7.297 -13.391 10.189 1.00 92.62 162 ALA A O 1
ATOM 1214 N N . LEU A 1 163 ? -7.353 -12.298 8.215 1.00 93.94 163 LEU A N 1
ATOM 1215 C CA . LEU A 1 163 ? -7.566 -10.969 8.786 1.00 93.94 163 LEU A CA 1
ATOM 1216 C C . LEU A 1 163 ? -8.891 -10.898 9.555 1.00 93.94 163 LEU A C 1
ATOM 1218 O O . LEU A 1 163 ? -8.901 -10.455 10.697 1.00 93.94 163 LEU A O 1
ATOM 1222 N N . GLU A 1 164 ? -9.991 -11.369 8.968 1.00 94.12 164 GLU A N 1
ATOM 1223 C CA . GLU A 1 164 ? -11.313 -11.386 9.609 1.00 94.12 164 GLU A CA 1
ATOM 1224 C C . GLU A 1 164 ? -11.298 -12.193 10.913 1.00 94.12 164 GLU A C 1
ATOM 1226 O O . GLU A 1 164 ? -11.830 -11.742 11.925 1.00 94.12 164 GLU A O 1
ATOM 1231 N N . ARG A 1 165 ? -10.622 -13.351 10.932 1.00 93.88 165 ARG A N 1
ATOM 1232 C CA . ARG A 1 165 ? -10.445 -14.138 12.163 1.00 93.88 165 ARG A CA 1
ATOM 1233 C C . ARG A 1 165 ? -9.623 -13.404 13.219 1.00 93.88 165 ARG A C 1
ATOM 1235 O O . ARG A 1 165 ? -9.955 -13.495 14.397 1.00 93.88 165 ARG A O 1
ATOM 1242 N N . ALA A 1 166 ? -8.566 -12.697 12.822 1.00 93.69 166 ALA A N 1
ATOM 1243 C CA . ALA A 1 166 ? -7.758 -11.909 13.751 1.00 93.69 166 ALA A CA 1
ATOM 1244 C C . ALA A 1 166 ? -8.549 -10.723 14.327 1.00 93.69 166 ALA A C 1
ATOM 1246 O O . ALA A 1 166 ? -8.481 -10.477 15.529 1.00 93.69 166 ALA A O 1
ATOM 1247 N N . LEU A 1 167 ? -9.349 -10.040 13.501 1.00 94.38 167 LEU A N 1
ATOM 1248 C CA . LEU A 1 167 ? -10.248 -8.974 13.952 1.00 94.38 167 LEU A CA 1
ATOM 1249 C C . LEU A 1 167 ? -11.293 -9.514 14.930 1.00 94.38 167 LEU A C 1
ATOM 1251 O O . LEU A 1 167 ? -11.422 -8.987 16.027 1.00 94.38 167 LEU A O 1
ATOM 1255 N N . ALA A 1 168 ? -11.953 -10.627 14.604 1.00 93.94 168 ALA A N 1
ATOM 1256 C CA . ALA A 1 168 ? -12.914 -11.260 15.506 1.00 93.94 168 ALA A CA 1
ATOM 1257 C C . ALA A 1 168 ? -12.291 -11.686 16.852 1.00 93.94 168 ALA A C 1
ATOM 1259 O O . ALA A 1 168 ? -12.981 -11.694 17.869 1.00 93.94 168 ALA A O 1
ATOM 1260 N N . ALA A 1 169 ? -11.000 -12.037 16.866 1.00 93.94 169 ALA A N 1
ATOM 1261 C CA . ALA A 1 169 ? -10.294 -12.465 18.071 1.00 93.94 169 ALA A CA 1
ATOM 1262 C C . ALA A 1 169 ? -9.803 -11.301 18.949 1.00 93.94 169 ALA A C 1
ATOM 1264 O O . ALA A 1 169 ? -9.834 -11.423 20.173 1.00 93.94 169 ALA A O 1
ATOM 1265 N N . TYR A 1 170 ? -9.320 -10.206 18.352 1.00 93.88 170 TYR A N 1
ATOM 1266 C CA . TYR A 1 170 ? -8.641 -9.129 19.088 1.00 93.88 170 TYR A CA 1
ATOM 1267 C C . TYR A 1 170 ? -9.411 -7.811 19.156 1.00 93.88 170 TYR A C 1
ATOM 126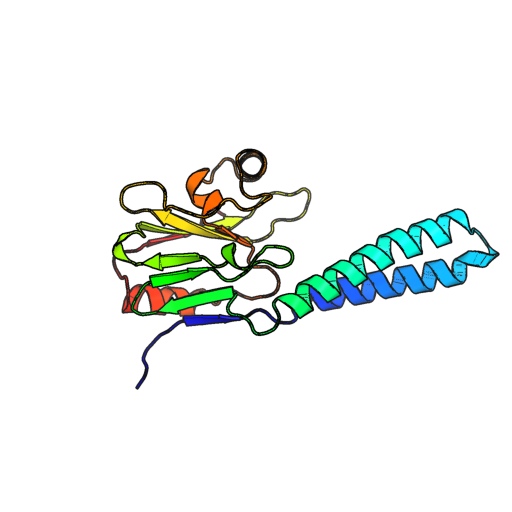9 O O . TYR A 1 170 ? -9.195 -7.042 20.088 1.00 93.88 170 TYR A O 1
ATOM 1277 N N . ALA A 1 171 ? -10.288 -7.543 18.191 1.00 93.12 171 ALA A N 1
ATOM 1278 C CA . ALA A 1 171 ? -11.029 -6.292 18.080 1.00 93.12 171 ALA A CA 1
ATOM 1279 C C . ALA A 1 171 ? -12.393 -6.528 17.400 1.00 93.12 171 ALA A C 1
ATOM 1281 O O . ALA A 1 171 ? -12.607 -6.089 16.268 1.00 93.12 171 ALA A O 1
ATOM 1282 N N . PRO A 1 172 ? -13.319 -7.257 18.056 1.00 93.50 172 PRO A N 1
ATOM 1283 C CA . PRO A 1 172 ? -14.611 -7.628 17.467 1.00 93.50 172 PRO A CA 1
ATOM 1284 C C . PRO A 1 172 ? -15.515 -6.422 17.167 1.00 93.50 172 PRO A C 1
ATOM 1286 O O . PRO A 1 172 ? -16.487 -6.539 16.428 1.00 93.50 172 PRO A O 1
ATOM 1289 N N . ASP A 1 173 ? -15.203 -5.269 17.750 1.00 93.50 173 ASP A N 1
ATOM 1290 C CA . ASP A 1 173 ? -15.863 -3.987 17.548 1.00 93.50 173 ASP A CA 1
ATOM 1291 C C . ASP A 1 173 ? -15.282 -3.172 16.377 1.00 93.50 173 ASP A C 1
ATOM 1293 O O . ASP A 1 173 ? -15.869 -2.161 15.993 1.00 93.50 173 ASP A O 1
ATOM 1297 N N . VAL A 1 174 ? -14.163 -3.602 15.784 1.00 94.44 174 VAL A N 1
ATOM 1298 C CA . VAL A 1 174 ? -13.558 -2.966 14.607 1.00 94.44 174 VAL A CA 1
ATOM 1299 C C . VAL A 1 174 ? -14.105 -3.602 13.333 1.00 94.44 174 VAL A C 1
ATOM 1301 O O . VAL A 1 174 ? -13.887 -4.780 13.049 1.00 94.44 174 VAL A O 1
ATOM 1304 N N . ALA A 1 175 ? -14.787 -2.799 12.518 1.00 93.88 175 ALA A N 1
ATOM 1305 C CA . ALA A 1 175 ? -15.343 -3.262 11.252 1.00 93.88 175 ALA A CA 1
ATOM 1306 C C . ALA A 1 175 ? -14.264 -3.396 10.164 1.00 93.88 175 ALA A C 1
ATOM 1308 O O . ALA A 1 175 ? -13.383 -2.543 10.037 1.00 93.88 175 ALA A O 1
ATOM 1309 N N . LEU A 1 176 ? -14.380 -4.430 9.325 1.00 95.50 176 LEU A N 1
ATOM 1310 C CA . LEU A 1 176 ? -13.673 -4.512 8.046 1.00 95.50 176 LEU A CA 1
ATOM 1311 C C . LEU A 1 176 ? -14.582 -3.960 6.941 1.00 95.50 176 LEU A C 1
ATOM 1313 O O . LEU A 1 176 ? -15.567 -4.595 6.567 1.00 95.50 176 LEU A O 1
ATOM 1317 N N . VAL A 1 177 ? -14.249 -2.782 6.425 1.00 95.44 177 VAL A N 1
ATOM 1318 C CA . VAL A 1 177 ? -15.009 -2.075 5.388 1.00 95.44 177 VAL A CA 1
ATOM 1319 C C . VAL A 1 177 ? -14.291 -2.228 4.052 1.00 95.44 177 VAL A C 1
ATOM 1321 O O . VAL A 1 177 ? -13.086 -2.016 3.974 1.00 95.44 177 VAL A O 1
ATOM 1324 N N . ASP A 1 178 ? -15.017 -2.579 2.993 1.00 93.00 178 ASP A N 1
ATOM 1325 C CA . ASP A 1 178 ? -14.491 -2.626 1.625 1.00 93.00 178 ASP A CA 1
ATOM 1326 C C . ASP A 1 178 ? -15.135 -1.509 0.798 1.00 93.00 178 ASP A C 1
ATOM 1328 O O . ASP A 1 178 ? -16.357 -1.454 0.664 1.00 93.00 178 ASP A O 1
ATOM 1332 N N . LEU A 1 179 ? -14.308 -0.594 0.296 1.00 89.62 179 LEU A N 1
ATOM 1333 C CA . LEU A 1 179 ? -14.703 0.576 -0.483 1.00 89.62 179 LEU A CA 1
ATOM 1334 C C . LEU A 1 179 ? -14.390 0.439 -1.984 1.00 89.62 179 LEU A C 1
ATOM 1336 O O . LEU A 1 179 ? -14.632 1.393 -2.724 1.00 89.62 179 LEU A O 1
ATOM 1340 N N . GLY A 1 180 ? -13.935 -0.736 -2.450 1.00 69.25 180 GLY A N 1
ATOM 1341 C CA . GLY A 1 180 ? -13.910 -1.082 -3.880 1.00 69.25 180 GLY A CA 1
ATOM 1342 C C . GLY A 1 180 ? -12.534 -1.183 -4.502 1.00 69.25 180 GLY A C 1
ATOM 1343 O O . GLY A 1 180 ? -11.834 -0.153 -4.597 1.00 69.25 180 GLY A O 1
#

Foldseek 3Di:
DQPAKDWWAFADDPVLVVLLVVLVVQLVVLVVCCVPPVVSSVVSNVVSVVVNVLSVQQSVVRGGPTCWIFAQFFIWHTAGRPDDPLRIDGDGLQFFQAWEWEFFADPVDTFIKIFTATPVGADDGDADPCQAPVSCVRVVVDDSSRSRRMDTCPSIDDPPVSVVSSCVVRPVNYYYHYPD

Sequence (180 aa):
MNGASYEARHGITPKNVLVIVIGLGFVALGVWLLDRNPIVAIASILFFGACAVTMIISTVMVWGKPALRVDANGVLLGRLAFHGPASSLFVPWSEIGAVVLFRQHVGPSRPPYLGLDGRTGPIAAPPLRGFGPAAAHFVPHVPPWVIAVSRPISGWTLDRPALERALAAYAPDVALVDLG

Secondary structure (DSSP, 8-state):
-----EEEE----HHHHHHHHHHHHHHHHHHHHTTT-HHHHHHHHHHHHHHHHHHHHHHHHHTTSEEEEE-SSEEEEPPPTTS-GGG-EEEEGGGEEEEEEEE--BTTB--EEEEEEESSS-------TT-SHHHHTT-TTS-HHHHHTEEE--SS---HHHHHHHHHHH-TTSEEEE--

Organism: NCBI:txid682979

Radius of gyration: 19.17 Å; chains: 1; bounding box: 40×38×58 Å

pLDDT: mean 89.32, std 8.5, range [39.19, 96.81]